Protein AF-A0A3G6YJL8-F1 (afdb_monomer)

Radius of gyration: 11.43 Å; Cα contacts (8 Å, |Δi|>4): 96; chains: 1; bounding box: 28×22×28 Å

pLDDT: mean 83.81, std 13.26, range [37.22, 94.0]

Sequence (78 aa):
MSTIKEVINDAGGVCAVAFSVQLSERSIYKWIEKNCLPRSEYTGESKYSNSIAQLCENFTEQEILEIGNPRKSKKYRA

Organism: Acinetobacter pittii (NCBI:txid48296)

Foldseek 3Di:
DDFLQNLQVQLVHLVNLCVQQVHDSVQSVVCRVLSADDVCVVVVVGQSLCSSCVSHPPDHSVRSNVRRPSVVVPPPDD

Structure (mmCIF, N/CA/C/O backbone):
data_AF-A0A3G6YJL8-F1
#
_entry.id   AF-A0A3G6YJL8-F1
#
loop_
_atom_site.group_PDB
_atom_site.id
_atom_site.type_symbol
_atom_site.label_atom_id
_atom_site.label_alt_id
_atom_site.label_comp_id
_atom_site.label_asym_id
_atom_site.label_entity_id
_atom_site.label_seq_id
_atom_site.pdbx_PDB_ins_code
_atom_site.Cartn_x
_atom_site.Cartn_y
_atom_site.Cartn_z
_atom_site.occupancy
_atom_site.B_iso_or_equiv
_atom_site.auth_seq_id
_atom_site.auth_comp_id
_atom_site.auth_asym_id
_atom_site.auth_atom_id
_atom_site.pdbx_PDB_model_num
ATOM 1 N N . MET A 1 1 ? 0.450 -3.418 17.883 1.00 59.50 1 MET A N 1
ATOM 2 C CA . MET A 1 1 ? 1.332 -2.809 16.867 1.00 59.50 1 MET A CA 1
ATOM 3 C C . MET A 1 1 ? 0.647 -3.013 15.542 1.00 59.50 1 MET A C 1
ATOM 5 O O . MET A 1 1 ? 0.383 -4.168 15.233 1.00 59.50 1 MET A O 1
ATOM 9 N N . SER A 1 2 ? 0.341 -1.936 14.826 1.00 78.00 2 SER A N 1
ATOM 10 C CA . SER A 1 2 ? -0.342 -2.036 13.541 1.00 78.00 2 SER A CA 1
ATOM 11 C C . SER A 1 2 ? 0.570 -2.679 12.492 1.00 78.00 2 SER A C 1
ATOM 13 O O . SER A 1 2 ? 1.780 -2.440 12.486 1.00 78.00 2 SER A O 1
ATOM 15 N N . THR A 1 3 ? 0.014 -3.520 11.629 1.00 88.12 3 THR A N 1
ATOM 16 C CA . THR A 1 3 ? 0.734 -4.232 10.560 1.00 88.12 3 THR A CA 1
ATOM 17 C C . THR A 1 3 ? 0.251 -3.795 9.182 1.00 88.12 3 THR A C 1
ATOM 19 O O . THR A 1 3 ? -0.871 -3.319 9.029 1.00 88.12 3 THR A O 1
ATOM 22 N N . ILE A 1 4 ? 1.065 -4.025 8.146 1.00 90.25 4 ILE A N 1
ATOM 23 C CA . ILE A 1 4 ? 0.671 -3.806 6.745 1.00 90.25 4 ILE A CA 1
ATOM 24 C C . ILE A 1 4 ? -0.614 -4.575 6.412 1.00 90.25 4 ILE A C 1
ATOM 26 O O . ILE A 1 4 ? -1.444 -4.092 5.650 1.00 90.25 4 ILE A O 1
ATOM 30 N N . LYS A 1 5 ? -0.821 -5.743 7.030 1.00 90.38 5 LYS A N 1
ATOM 31 C CA . LYS A 1 5 ? -2.052 -6.522 6.873 1.00 90.38 5 LYS A CA 1
ATOM 32 C C . LYS A 1 5 ? -3.291 -5.771 7.363 1.00 90.38 5 LYS A C 1
ATOM 34 O O . LYS A 1 5 ? -4.310 -5.815 6.686 1.00 90.38 5 LYS A O 1
ATOM 39 N N . GLU A 1 6 ? -3.214 -5.115 8.519 1.00 91.06 6 GLU A N 1
ATOM 40 C CA . GLU A 1 6 ? -4.334 -4.343 9.075 1.00 91.06 6 GLU A CA 1
ATOM 41 C C . GLU A 1 6 ? -4.620 -3.102 8.238 1.00 91.06 6 GLU A C 1
ATOM 43 O O . GLU A 1 6 ? -5.775 -2.868 7.905 1.00 91.06 6 GLU A O 1
ATOM 48 N N . VAL A 1 7 ? -3.574 -2.386 7.813 1.00 91.44 7 VAL A N 1
ATOM 49 C CA . VAL A 1 7 ? -3.699 -1.242 6.895 1.00 91.44 7 VAL A CA 1
ATOM 50 C C . VAL A 1 7 ? -4.411 -1.658 5.607 1.00 91.44 7 VAL A C 1
ATOM 52 O O . VAL A 1 7 ? -5.372 -1.026 5.191 1.00 91.44 7 VAL A O 1
ATOM 55 N N . ILE A 1 8 ? -3.976 -2.755 4.980 1.00 91.50 8 ILE A N 1
ATOM 56 C CA . ILE A 1 8 ? -4.587 -3.247 3.738 1.00 91.50 8 ILE A CA 1
ATOM 57 C C . ILE A 1 8 ? -6.034 -3.683 3.968 1.00 91.50 8 ILE A C 1
ATOM 59 O O . ILE A 1 8 ? -6.865 -3.503 3.086 1.00 91.50 8 ILE A O 1
ATOM 63 N N . ASN A 1 9 ? -6.344 -4.266 5.126 1.00 92.06 9 ASN A N 1
ATOM 64 C CA . ASN A 1 9 ? -7.709 -4.666 5.449 1.00 92.06 9 ASN A CA 1
ATOM 65 C C . ASN A 1 9 ? -8.630 -3.447 5.638 1.00 92.06 9 ASN A C 1
ATOM 67 O O . ASN A 1 9 ? -9.762 -3.482 5.167 1.00 92.06 9 ASN A O 1
ATOM 71 N N . ASP A 1 10 ? -8.131 -2.374 6.262 1.00 91.62 10 ASP A N 1
ATOM 72 C CA . ASP A 1 10 ? -8.832 -1.086 6.398 1.00 91.62 10 ASP A CA 1
ATOM 73 C C . ASP A 1 10 ? -9.035 -0.405 5.035 1.00 91.62 10 ASP A C 1
ATOM 75 O O . ASP A 1 10 ? -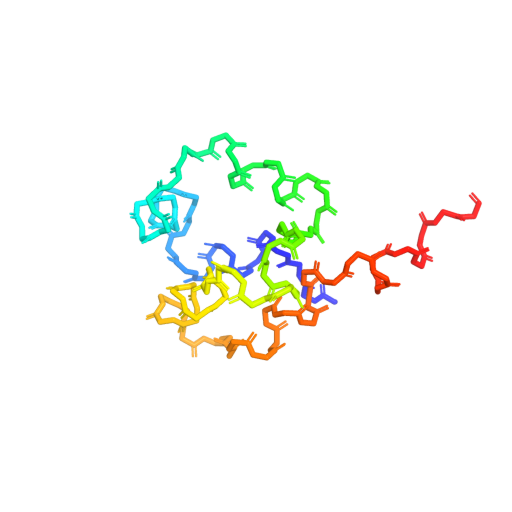10.116 0.090 4.748 1.00 91.62 10 ASP A O 1
ATOM 79 N N . ALA A 1 11 ? -8.048 -0.500 4.138 1.00 90.50 11 ALA A N 1
ATOM 80 C CA . ALA A 1 11 ? -8.103 0.013 2.764 1.00 90.50 11 ALA A CA 1
ATOM 81 C C . ALA A 1 11 ? -9.083 -0.729 1.821 1.00 90.50 11 ALA A C 1
ATOM 83 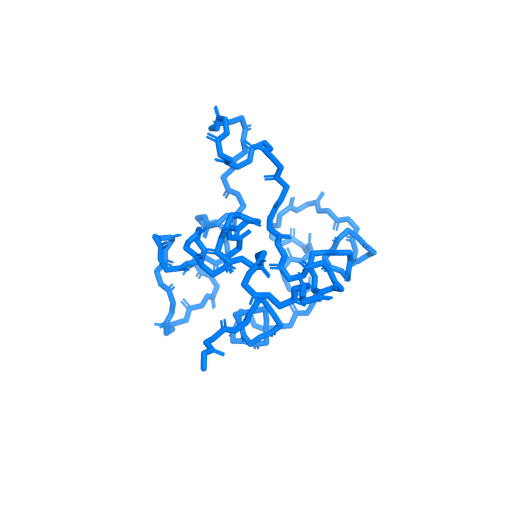O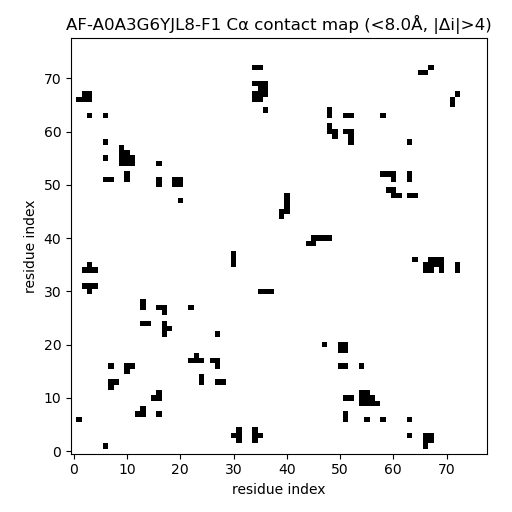 O . ALA A 1 11 ? -9.045 -0.528 0.606 1.00 90.50 11 ALA A O 1
ATOM 84 N N . GLY A 1 12 ? -9.916 -1.644 2.329 1.00 90.50 12 GLY A N 1
ATOM 85 C CA . GLY A 1 12 ? -10.834 -2.454 1.516 1.00 90.50 12 GLY A CA 1
ATOM 86 C C . GLY A 1 12 ? -10.248 -3.778 1.006 1.00 90.50 12 GLY A C 1
ATOM 87 O O . GLY A 1 12 ? -10.828 -4.429 0.134 1.00 90.50 12 GLY A O 1
ATOM 88 N N . GLY A 1 13 ? -9.110 -4.208 1.551 1.00 93.38 13 GLY A N 1
ATOM 89 C CA . GLY A 1 13 ? -8.495 -5.505 1.285 1.00 93.38 13 GLY A CA 1
ATOM 90 C C . GLY A 1 13 ? -7.478 -5.513 0.141 1.00 93.38 13 GLY A C 1
ATOM 91 O O . GLY A 1 13 ? -7.179 -4.511 -0.507 1.00 93.38 13 GLY A O 1
ATOM 92 N N . VAL A 1 14 ? -6.922 -6.701 -0.113 1.00 93.69 14 VAL A N 1
ATOM 93 C CA . VAL A 1 14 ? -5.816 -6.897 -1.066 1.00 93.69 14 VAL A CA 1
ATOM 94 C C . VAL A 1 14 ? -6.189 -6.472 -2.488 1.00 93.69 14 VAL A C 1
ATOM 96 O O . VAL A 1 14 ? -5.387 -5.806 -3.137 1.00 93.69 14 VAL A O 1
ATOM 99 N N . CYS A 1 15 ? -7.389 -6.818 -2.962 1.00 92.94 15 CYS A N 1
ATOM 100 C CA . CYS A 1 15 ? -7.835 -6.489 -4.318 1.00 92.94 15 CYS A CA 1
ATOM 101 C C . CYS A 1 15 ? -7.989 -4.975 -4.525 1.00 92.94 15 CYS A C 1
ATOM 103 O O . CYS A 1 15 ? -7.537 -4.451 -5.541 1.00 92.94 15 CYS A O 1
ATOM 105 N N . ALA A 1 16 ? -8.584 -4.267 -3.557 1.00 93.19 16 ALA A N 1
ATOM 106 C CA . ALA A 1 16 ? -8.786 -2.819 -3.629 1.00 93.19 16 ALA A CA 1
ATOM 107 C C . ALA A 1 16 ? -7.449 -2.069 -3.663 1.00 93.19 16 ALA A C 1
ATOM 109 O O . ALA A 1 16 ? -7.222 -1.223 -4.531 1.00 93.19 16 ALA A O 1
ATOM 110 N N . VAL A 1 17 ? -6.523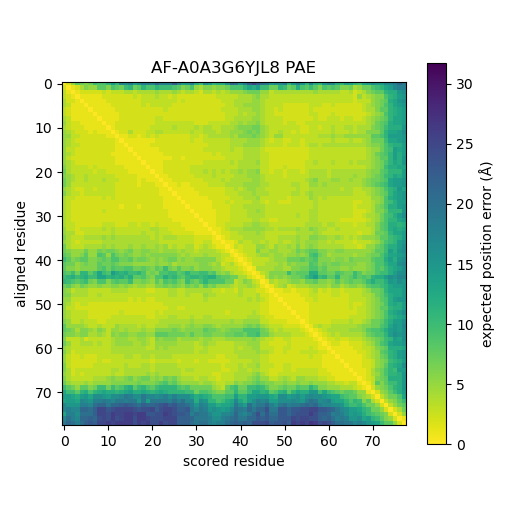 -2.455 -2.779 1.00 93.12 17 VAL A N 1
ATOM 111 C CA . VAL A 1 17 ? -5.174 -1.886 -2.763 1.00 93.12 17 VAL A CA 1
ATOM 112 C C . VAL A 1 17 ? -4.448 -2.191 -4.069 1.00 93.12 17 VAL A C 1
ATOM 114 O O . VAL A 1 17 ? -3.943 -1.268 -4.699 1.00 93.12 17 VAL A O 1
ATOM 117 N N . ALA A 1 18 ? -4.435 -3.452 -4.516 1.00 94.00 18 ALA A N 1
ATOM 118 C CA . ALA A 1 18 ? -3.786 -3.870 -5.760 1.00 94.00 18 ALA A CA 1
ATOM 119 C C . ALA A 1 18 ? -4.267 -3.054 -6.972 1.00 94.00 18 ALA A C 1
ATOM 121 O O . ALA A 1 18 ? -3.449 -2.606 -7.777 1.00 94.00 18 ALA A O 1
ATOM 122 N N . PHE A 1 19 ? -5.576 -2.805 -7.060 1.00 92.62 19 PHE A N 1
ATOM 123 C CA . PHE A 1 19 ? -6.173 -1.980 -8.105 1.00 92.62 19 PHE A CA 1
ATOM 124 C C . PHE A 1 19 ? -5.727 -0.512 -8.021 1.00 92.62 19 PHE A C 1
ATOM 126 O O . PHE A 1 19 ? -5.303 0.051 -9.028 1.00 92.62 19 PHE A O 1
ATOM 133 N N . SER A 1 20 ? -5.753 0.085 -6.824 1.00 91.25 20 SER A N 1
ATOM 134 C CA . SER A 1 20 ? -5.347 1.481 -6.595 1.00 91.25 20 SER A CA 1
ATOM 135 C C . SER A 1 20 ? -3.876 1.728 -6.941 1.00 91.25 20 SER A C 1
ATOM 137 O O . SER A 1 20 ? -3.546 2.667 -7.662 1.00 91.25 20 SER A O 1
ATOM 139 N N . VAL A 1 21 ? -2.984 0.828 -6.516 1.00 90.31 21 VAL A N 1
ATOM 140 C CA . VAL A 1 21 ? -1.542 0.944 -6.789 1.00 90.31 21 VAL A CA 1
ATOM 141 C C . VAL A 1 21 ? -1.116 0.369 -8.144 1.00 90.31 21 VAL A C 1
ATOM 143 O O . VAL A 1 21 ? 0.073 0.390 -8.461 1.00 90.31 21 VAL A O 1
ATOM 146 N N . GLN A 1 22 ? -2.062 -0.142 -8.943 1.00 90.25 22 GLN A N 1
ATOM 147 C CA . GLN A 1 22 ? -1.825 -0.783 -10.244 1.00 90.25 22 GLN A CA 1
ATOM 148 C C . GLN A 1 22 ? -0.781 -1.911 -10.187 1.00 90.25 22 GLN A C 1
ATOM 150 O O . GLN A 1 22 ? 0.046 -2.087 -11.085 1.00 90.25 22 GLN A O 1
ATOM 155 N N . LEU A 1 23 ? -0.809 -2.695 -9.110 1.00 90.94 23 LEU A N 1
ATOM 156 C CA . LEU A 1 23 ? 0.075 -3.837 -8.907 1.00 90.94 23 LEU A CA 1
ATOM 157 C C . LEU A 1 23 ? -0.720 -5.136 -8.868 1.00 90.94 23 LEU A C 1
ATOM 159 O O . LEU A 1 23 ? -1.911 -5.166 -8.588 1.00 90.94 23 LEU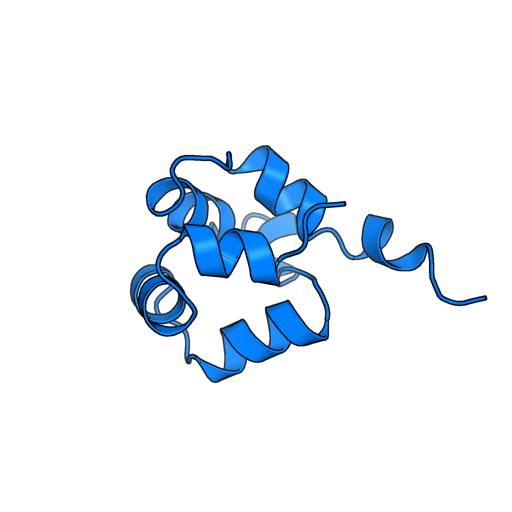 A O 1
ATOM 163 N N . SER A 1 24 ? -0.031 -6.251 -9.102 1.00 93.25 24 SER A N 1
ATOM 164 C CA . SER A 1 24 ? -0.633 -7.564 -8.873 1.00 93.25 24 SER A CA 1
ATOM 165 C C . SER A 1 24 ? -0.935 -7.776 -7.386 1.00 93.25 24 SER A C 1
ATOM 167 O O . SER A 1 24 ? -0.125 -7.406 -6.531 1.00 93.25 24 SER A O 1
ATOM 169 N N . GLU A 1 25 ? -2.020 -8.482 -7.071 1.00 93.69 25 GLU A N 1
ATOM 170 C CA . GLU A 1 25 ? -2.344 -8.92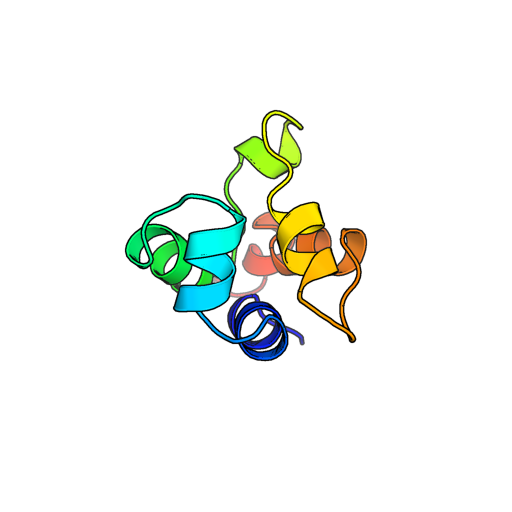0 -5.702 1.00 93.69 25 GLU A CA 1
ATOM 171 C C . GLU A 1 25 ? -1.169 -9.656 -5.043 1.00 93.69 25 GLU A C 1
ATOM 173 O O . GLU A 1 25 ? -0.887 -9.492 -3.859 1.00 93.69 25 GLU A O 1
ATOM 178 N N . ARG A 1 26 ? -0.394 -10.408 -5.835 1.00 92.94 26 ARG A N 1
ATOM 179 C CA . ARG A 1 26 ? 0.815 -11.102 -5.374 1.00 92.94 26 ARG A CA 1
ATOM 180 C C . ARG A 1 26 ? 1.883 -10.149 -4.830 1.00 92.94 26 ARG A C 1
ATOM 182 O O . ARG A 1 26 ? 2.623 -10.524 -3.920 1.00 92.94 26 ARG A O 1
ATOM 189 N N . SER A 1 27 ? 1.989 -8.937 -5.372 1.00 92.31 27 SER A N 1
ATOM 190 C CA . SER A 1 27 ? 2.881 -7.898 -4.843 1.00 92.31 27 SER A CA 1
ATOM 191 C C . SER A 1 27 ? 2.424 -7.446 -3.459 1.00 92.31 27 SER A C 1
ATOM 193 O O . SER A 1 27 ? 3.246 -7.359 -2.552 1.00 92.31 27 SER A O 1
ATOM 195 N N . ILE A 1 28 ? 1.117 -7.253 -3.280 1.00 92.44 28 ILE A N 1
ATOM 196 C CA . ILE A 1 28 ? 0.517 -6.875 -1.997 1.00 92.44 28 ILE A CA 1
ATOM 197 C C . ILE A 1 28 ? 0.700 -7.987 -0.958 1.00 92.44 28 ILE A C 1
ATOM 199 O O . ILE A 1 28 ? 1.132 -7.721 0.161 1.00 92.44 28 ILE A O 1
ATOM 203 N N . TYR A 1 29 ? 0.489 -9.251 -1.336 1.00 92.56 29 TYR A N 1
ATOM 204 C CA . TYR A 1 29 ? 0.781 -10.385 -0.455 1.00 92.56 29 TYR A CA 1
ATOM 205 C C . TYR A 1 29 ? 2.248 -10.424 -0.019 1.00 92.56 29 TYR A C 1
ATOM 207 O O . TYR A 1 29 ? 2.517 -10.668 1.153 1.00 92.56 29 TYR A O 1
ATOM 215 N N . LYS A 1 30 ? 3.205 -10.098 -0.901 1.00 91.38 30 LYS A N 1
ATOM 216 C CA . LYS A 1 30 ? 4.620 -9.972 -0.503 1.00 91.38 30 LYS A CA 1
ATOM 217 C C . LYS A 1 30 ? 4.845 -8.855 0.517 1.00 91.38 30 LYS A C 1
ATOM 219 O O . LYS A 1 30 ? 5.710 -9.008 1.378 1.00 91.38 30 LYS A O 1
ATOM 224 N N . TRP A 1 31 ? 4.122 -7.739 0.414 1.00 91.12 31 TRP A N 1
ATOM 225 C CA . TRP A 1 31 ? 4.204 -6.654 1.398 1.00 91.12 31 TRP A CA 1
ATOM 226 C C . TRP A 1 31 ? 3.658 -7.098 2.751 1.00 91.12 31 TRP A C 1
ATOM 228 O O . TRP A 1 31 ? 4.277 -6.821 3.773 1.00 91.12 31 TRP A O 1
ATOM 238 N N . ILE A 1 32 ? 2.557 -7.856 2.752 1.00 90.06 32 ILE A N 1
ATOM 239 C CA . ILE A 1 32 ? 1.971 -8.460 3.95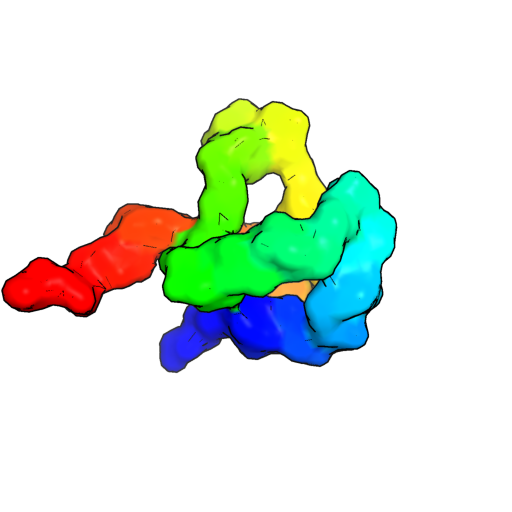5 1.00 90.06 32 ILE A CA 1
ATOM 240 C C . ILE A 1 32 ? 2.939 -9.466 4.588 1.00 90.06 32 ILE A C 1
ATOM 242 O O . ILE A 1 32 ? 3.229 -9.362 5.775 1.00 90.06 32 ILE A O 1
ATOM 246 N N . GLU A 1 33 ? 3.472 -10.411 3.807 1.00 88.94 33 GLU A N 1
ATOM 247 C CA . GLU A 1 33 ? 4.398 -11.448 4.289 1.00 88.94 33 GLU A CA 1
ATOM 248 C C . GLU A 1 33 ? 5.665 -10.854 4.902 1.00 88.94 33 GLU A C 1
ATOM 250 O O . GLU A 1 33 ? 6.148 -11.316 5.934 1.00 88.94 33 GLU A O 1
ATOM 255 N N . LYS A 1 34 ? 6.218 -9.820 4.265 1.00 86.31 34 LYS A N 1
ATOM 256 C CA . LYS A 1 34 ? 7.414 -9.130 4.759 1.00 86.31 34 LYS A CA 1
ATOM 257 C C . LYS A 1 34 ? 7.097 -8.043 5.781 1.00 86.31 34 LYS A C 1
ATOM 259 O O . LYS A 1 34 ? 8.027 -7.470 6.350 1.00 86.31 34 LYS A O 1
ATOM 264 N N . ASN A 1 35 ? 5.810 -7.764 5.986 1.00 87.12 35 ASN A N 1
ATOM 265 C CA . ASN A 1 35 ? 5.287 -6.635 6.740 1.00 87.12 35 ASN A CA 1
ATOM 266 C C . ASN A 1 35 ? 6.033 -5.329 6.402 1.00 87.12 35 ASN A C 1
ATOM 268 O O . ASN A 1 35 ? 6.476 -4.606 7.293 1.00 87.12 35 ASN A O 1
ATOM 272 N N . CYS A 1 36 ? 6.281 -5.091 5.108 1.00 86.88 36 CYS A N 1
ATOM 273 C CA . CYS A 1 36 ? 7.036 -3.934 4.645 1.00 86.88 36 CYS A CA 1
ATOM 274 C C . CYS A 1 36 ? 6.634 -3.458 3.247 1.00 86.88 36 CYS A C 1
ATOM 276 O O . CYS A 1 36 ? 6.223 -4.246 2.393 1.00 86.88 36 CYS A O 1
ATOM 278 N N . LEU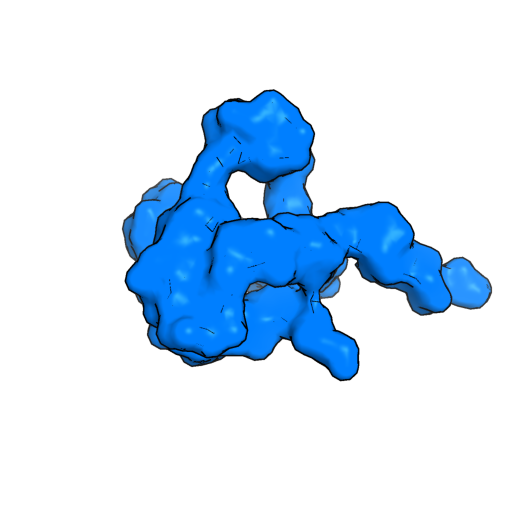 A 1 37 ? 6.808 -2.156 3.018 1.00 87.00 37 LEU A N 1
ATOM 279 C CA . LEU A 1 37 ? 6.594 -1.514 1.723 1.00 87.00 37 LEU A CA 1
ATOM 280 C C . LEU A 1 37 ? 7.841 -1.625 0.828 1.00 87.00 37 LEU A C 1
ATOM 282 O O . LEU A 1 37 ? 8.960 -1.829 1.320 1.00 87.00 37 LEU A O 1
ATOM 286 N N . PRO A 1 38 ? 7.678 -1.518 -0.503 1.00 85.56 38 PRO A N 1
ATOM 287 C CA . PRO A 1 38 ? 8.796 -1.563 -1.434 1.00 85.56 38 PRO A CA 1
ATOM 288 C C . PRO A 1 38 ? 9.741 -0.378 -1.217 1.00 85.56 38 PRO A C 1
ATOM 290 O O . PRO A 1 38 ? 9.332 0.718 -0.843 1.00 85.56 38 PRO A O 1
ATOM 293 N N . ARG A 1 39 ? 11.036 -0.590 -1.489 1.00 78.31 39 ARG A N 1
ATOM 294 C CA . ARG A 1 39 ? 12.069 0.439 -1.276 1.00 78.31 39 ARG A CA 1
ATOM 295 C C . ARG A 1 39 ? 11.823 1.725 -2.070 1.00 78.31 39 ARG A C 1
ATOM 297 O O . ARG A 1 39 ? 12.226 2.780 -1.597 1.00 78.31 39 ARG A O 1
ATOM 304 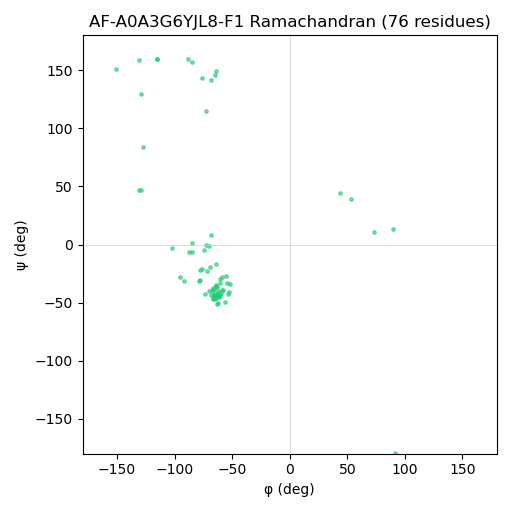N N . SER A 1 40 ? 11.147 1.602 -3.210 1.00 82.06 40 SER A N 1
ATOM 305 C CA . SER A 1 40 ? 10.731 2.694 -4.094 1.00 82.06 40 SER A CA 1
ATOM 306 C C . SER A 1 40 ? 9.892 3.759 -3.383 1.00 82.06 40 SER A C 1
ATOM 308 O O . SER A 1 40 ? 9.933 4.928 -3.750 1.00 82.06 40 SER A O 1
ATOM 310 N N . GLU A 1 41 ? 9.180 3.370 -2.323 1.00 81.12 41 GLU A N 1
ATOM 311 C CA . GLU A 1 41 ? 8.426 4.306 -1.493 1.00 81.12 41 GLU A CA 1
ATOM 312 C C . GLU A 1 41 ? 9.337 5.210 -0.660 1.00 81.12 41 GLU A C 1
ATOM 314 O O . GLU A 1 41 ? 9.120 6.408 -0.524 1.00 81.12 41 GLU A O 1
ATOM 319 N N . TYR A 1 42 ? 10.415 4.634 -0.126 1.00 77.44 42 TYR A N 1
ATOM 320 C CA . TYR A 1 42 ? 11.378 5.357 0.702 1.00 77.44 42 TYR A CA 1
ATOM 321 C C . TYR A 1 42 ? 12.334 6.213 -0.130 1.00 77.44 42 TYR A C 1
ATOM 323 O O . TYR A 1 42 ? 12.926 7.151 0.398 1.00 77.44 42 TYR A O 1
ATOM 331 N N . THR A 1 43 ? 12.504 5.890 -1.413 1.00 77.00 43 THR A N 1
ATOM 332 C CA . THR A 1 43 ? 13.259 6.706 -2.372 1.00 77.00 43 THR A CA 1
ATOM 333 C C . THR A 1 43 ? 12.395 7.775 -3.046 1.00 77.00 43 THR A C 1
ATOM 335 O O . THR A 1 43 ? 12.943 8.623 -3.744 1.00 77.00 43 THR A O 1
ATOM 338 N N . GLY A 1 44 ? 11.074 7.781 -2.815 1.00 75.25 44 GLY A N 1
ATOM 339 C CA . GLY A 1 44 ? 10.135 8.739 -3.411 1.00 75.25 44 GLY A CA 1
ATOM 340 C C . GLY A 1 44 ? 9.845 8.497 -4.896 1.00 75.25 44 GLY A C 1
ATOM 341 O O . GLY A 1 44 ? 9.233 9.339 -5.549 1.00 75.25 44 GLY A O 1
ATOM 342 N N . GLU A 1 45 ? 10.278 7.356 -5.435 1.00 77.88 45 GLU A N 1
ATOM 343 C CA . GLU A 1 45 ? 9.997 6.928 -6.811 1.00 77.88 45 GLU A CA 1
ATOM 344 C C . GLU A 1 45 ? 8.562 6.407 -6.959 1.00 77.88 45 GLU A C 1
ATOM 346 O O . GLU A 1 45 ? 8.016 6.346 -8.058 1.00 77.88 45 GLU A O 1
ATOM 351 N N . SER A 1 46 ? 7.944 6.009 -5.849 1.00 80.88 46 SER A N 1
ATOM 352 C CA . SER A 1 46 ? 6.556 5.561 -5.777 1.00 80.88 46 SER A CA 1
ATOM 353 C C . SER A 1 46 ? 5.826 6.282 -4.643 1.00 80.88 46 SER A C 1
ATOM 355 O O . SER A 1 46 ? 6.461 6.852 -3.755 1.00 80.88 46 SER A O 1
ATOM 357 N N . LYS A 1 47 ? 4.490 6.316 -4.732 1.00 85.50 47 LYS A N 1
ATOM 358 C CA . LYS A 1 47 ? 3.589 6.911 -3.728 1.00 85.50 47 LYS A CA 1
ATOM 359 C C . LYS A 1 47 ? 2.448 5.948 -3.375 1.00 85.50 47 LYS A C 1
ATOM 361 O O . LYS A 1 47 ? 1.270 6.321 -3.392 1.00 85.50 47 LYS A O 1
ATOM 366 N N . TYR A 1 48 ? 2.771 4.682 -3.122 1.00 87.94 48 TYR A N 1
ATOM 367 C CA . TYR A 1 48 ? 1.771 3.668 -2.781 1.00 87.94 48 TYR A CA 1
ATOM 368 C C . TYR A 1 48 ? 1.112 3.962 -1.428 1.00 87.94 48 TYR A C 1
ATOM 370 O O . TYR A 1 48 ? -0.096 3.822 -1.303 1.00 87.94 48 TYR A O 1
ATOM 378 N N . SER A 1 49 ? 1.863 4.467 -0.454 1.00 88.38 49 SER A N 1
ATOM 379 C CA . SER A 1 49 ? 1.434 4.881 0.877 1.00 88.38 49 SER A CA 1
ATOM 380 C C . SER A 1 49 ? 0.376 5.966 0.804 1.00 88.38 49 SER A C 1
ATOM 382 O O . SER A 1 49 ? -0.596 5.906 1.545 1.00 88.38 49 SER A O 1
ATOM 384 N N . ASN A 1 50 ? 0.518 6.908 -0.130 1.00 90.19 50 ASN A N 1
ATOM 385 C CA . ASN A 1 50 ? -0.492 7.926 -0.397 1.00 90.19 50 ASN A CA 1
ATOM 386 C C . ASN A 1 50 ? -1.774 7.302 -0.973 1.00 90.19 50 ASN A C 1
ATOM 388 O O . ASN A 1 50 ? -2.864 7.557 -0.475 1.00 90.19 50 ASN A O 1
ATOM 392 N N . SER A 1 51 ? -1.632 6.415 -1.962 1.00 91.00 51 SER A N 1
ATOM 393 C CA . SER A 1 51 ? -2.768 5.733 -2.604 1.00 91.00 51 SER A CA 1
ATOM 394 C C . SER A 1 51 ? -3.526 4.823 -1.627 1.00 91.00 51 SER A C 1
ATOM 396 O O . SER A 1 51 ? -4.744 4.709 -1.698 1.00 91.00 51 SER A O 1
ATOM 398 N N . ILE A 1 52 ? -2.811 4.186 -0.695 1.00 90.69 52 ILE A N 1
ATOM 399 C CA . ILE A 1 52 ? -3.389 3.372 0.381 1.00 90.69 52 ILE A CA 1
ATOM 400 C C . ILE A 1 52 ? -4.038 4.273 1.436 1.00 90.69 52 ILE A C 1
ATOM 402 O O . ILE A 1 52 ? -5.154 3.989 1.848 1.00 90.69 52 ILE A O 1
ATOM 406 N N . ALA A 1 53 ? -3.399 5.382 1.825 1.00 91.56 53 ALA A N 1
ATOM 407 C CA . ALA A 1 53 ? -3.971 6.350 2.766 1.00 91.56 53 ALA A CA 1
ATOM 408 C C . ALA A 1 53 ? -5.277 6.970 2.257 1.00 91.56 53 ALA A C 1
ATOM 410 O O . ALA A 1 53 ? -6.128 7.330 3.053 1.00 91.56 53 ALA A O 1
ATOM 411 N N . GLN A 1 54 ? -5.444 7.098 0.938 1.00 91.06 54 GLN A N 1
ATOM 412 C CA . GLN A 1 54 ? -6.701 7.554 0.339 1.00 91.06 54 GLN A CA 1
ATOM 413 C C . GLN A 1 54 ? -7.829 6.519 0.426 1.00 91.06 54 GLN A C 1
ATOM 415 O O . GLN A 1 54 ? -8.995 6.890 0.315 1.00 91.06 54 GLN A O 1
ATOM 420 N N . LEU A 1 55 ? -7.492 5.236 0.575 1.00 89.81 55 LEU A N 1
ATOM 421 C CA . LEU A 1 55 ? -8.462 4.155 0.753 1.00 89.81 55 LEU A CA 1
ATOM 422 C C . LEU A 1 55 ? -8.757 3.879 2.228 1.00 89.81 55 LEU A C 1
ATOM 424 O O . LEU A 1 55 ? -9.852 3.434 2.554 1.00 89.81 55 LEU A O 1
ATOM 428 N N . CYS A 1 56 ? -7.774 4.092 3.101 1.00 89.31 56 CYS A N 1
ATOM 429 C CA . CYS A 1 56 ? -7.942 3.982 4.540 1.00 89.31 56 CYS A CA 1
ATOM 430 C C . CYS A 1 56 ? -8.688 5.198 5.093 1.00 89.31 56 CYS A C 1
ATOM 432 O O . CYS A 1 56 ? -8.436 6.332 4.697 1.00 89.31 56 CYS A O 1
ATOM 434 N N . GLU A 1 57 ? -9.533 4.975 6.094 1.00 84.12 57 GLU A N 1
ATOM 435 C CA . GLU A 1 57 ? -10.109 6.069 6.888 1.00 84.12 57 GLU A CA 1
ATOM 436 C C . GLU A 1 57 ? -9.300 6.306 8.170 1.00 84.12 57 GLU A C 1
ATOM 438 O O . GLU A 1 57 ? -9.228 7.428 8.670 1.00 84.12 57 GLU A O 1
ATOM 443 N N . ASN A 1 58 ? -8.651 5.255 8.685 1.00 87.19 58 ASN A N 1
ATOM 444 C CA . ASN A 1 58 ? -7.997 5.262 9.995 1.00 87.19 58 ASN A CA 1
ATOM 445 C C . ASN A 1 58 ? -6.471 5.405 9.936 1.00 87.19 58 ASN A C 1
ATOM 447 O O . ASN A 1 58 ? -5.830 5.447 10.985 1.00 87.19 58 ASN A O 1
ATOM 451 N N . PHE A 1 59 ? -5.881 5.445 8.738 1.00 88.44 59 PHE A N 1
ATOM 452 C CA . PHE A 1 59 ? -4.430 5.463 8.561 1.00 88.44 59 PHE A CA 1
ATOM 453 C C . PHE A 1 59 ? -3.985 6.585 7.633 1.00 88.44 59 PHE A C 1
ATOM 455 O O . PHE A 1 59 ? -4.449 6.715 6.502 1.00 88.44 59 PHE A O 1
ATOM 462 N N . THR A 1 60 ? -3.006 7.355 8.094 1.00 90.19 60 THR A N 1
ATOM 463 C CA . THR A 1 60 ? -2.344 8.389 7.297 1.00 90.19 60 THR A CA 1
ATOM 464 C C . THR A 1 60 ? -1.149 7.834 6.521 1.00 90.19 60 THR A C 1
ATOM 466 O O . THR A 1 60 ? -0.547 6.825 6.891 1.00 90.19 60 THR A O 1
ATOM 469 N N . GLU A 1 61 ? -0.732 8.532 5.460 1.00 88.94 61 GLU A N 1
ATOM 470 C CA . GLU A 1 61 ? 0.447 8.159 4.660 1.00 88.94 61 GLU A CA 1
ATOM 471 C C . GLU A 1 61 ? 1.703 7.951 5.526 1.00 88.94 61 GLU A C 1
ATOM 473 O O . GLU A 1 61 ? 2.463 7.002 5.319 1.00 88.94 61 GLU A O 1
ATOM 478 N N . GLN A 1 62 ? 1.906 8.819 6.520 1.00 87.12 62 GLN A N 1
ATOM 479 C CA . GLN A 1 62 ? 3.049 8.751 7.429 1.00 87.12 62 GLN A CA 1
ATOM 480 C C . GLN A 1 62 ? 3.001 7.492 8.298 1.00 87.12 62 GLN A C 1
ATOM 482 O O . GLN A 1 62 ? 4.008 6.795 8.413 1.00 87.12 62 GLN A O 1
ATOM 487 N N . GLU A 1 63 ? 1.838 7.154 8.856 1.00 88.44 63 GLU A N 1
ATOM 488 C CA . GLU A 1 63 ? 1.658 5.930 9.644 1.00 88.44 63 GLU A CA 1
ATOM 489 C C . GLU A 1 63 ? 1.897 4.682 8.798 1.00 88.44 63 GLU A C 1
ATOM 491 O O . GLU A 1 63 ? 2.585 3.760 9.233 1.00 88.44 63 GLU A O 1
ATOM 496 N N . ILE A 1 64 ? 1.409 4.671 7.559 1.00 89.06 64 ILE A N 1
ATOM 497 C CA . ILE A 1 64 ? 1.608 3.563 6.620 1.00 89.06 64 ILE A CA 1
ATOM 498 C C . ILE A 1 64 ? 3.100 3.386 6.299 1.00 89.06 64 ILE A C 1
ATOM 500 O O . ILE A 1 64 ? 3.612 2.262 6.322 1.00 89.06 64 ILE A O 1
ATOM 504 N N . LEU A 1 65 ? 3.827 4.486 6.075 1.00 87.38 65 LEU A N 1
ATOM 505 C CA . LEU A 1 65 ? 5.281 4.477 5.880 1.00 87.38 65 LEU A CA 1
ATOM 506 C C . LEU A 1 65 ? 6.035 3.966 7.108 1.00 87.38 65 LEU A C 1
ATOM 508 O O . LEU A 1 65 ? 7.017 3.228 6.962 1.00 87.38 65 LEU A O 1
ATOM 512 N N . GLU A 1 66 ? 5.593 4.351 8.308 1.00 86.81 66 GLU A N 1
ATOM 513 C CA . GLU A 1 66 ? 6.174 3.893 9.566 1.00 86.81 66 GLU A CA 1
ATOM 514 C C . GLU A 1 66 ? 5.949 2.396 9.797 1.00 86.81 66 GLU A C 1
ATOM 516 O O . GLU A 1 66 ? 6.895 1.691 10.163 1.00 86.81 66 GLU A O 1
ATOM 521 N N . ILE A 1 67 ? 4.723 1.917 9.569 1.00 87.19 67 ILE A N 1
ATOM 522 C CA . ILE A 1 67 ? 4.326 0.509 9.695 1.00 87.19 67 ILE A CA 1
ATOM 523 C C . ILE A 1 67 ? 5.092 -0.343 8.678 1.00 87.19 67 ILE A C 1
ATOM 525 O O . ILE A 1 67 ? 5.625 -1.396 9.023 1.00 87.19 67 ILE A O 1
ATOM 529 N N . GLY A 1 68 ? 5.208 0.140 7.440 1.00 84.81 68 GLY A N 1
ATOM 530 C CA . GLY A 1 68 ? 5.916 -0.538 6.360 1.00 84.81 68 GLY A CA 1
ATOM 531 C C . GLY A 1 68 ? 7.440 -0.504 6.460 1.00 84.81 68 GLY A C 1
ATOM 532 O O . GLY A 1 68 ? 8.104 -1.114 5.618 1.00 84.81 68 GLY A O 1
ATOM 533 N N . ASN A 1 69 ? 8.018 0.206 7.436 1.00 82.75 69 ASN A N 1
ATOM 534 C CA . ASN A 1 69 ? 9.456 0.451 7.477 1.00 82.75 69 ASN A CA 1
ATOM 535 C C . ASN A 1 69 ? 10.230 -0.821 7.870 1.00 82.75 69 ASN A C 1
ATOM 537 O O . ASN A 1 69 ? 10.177 -1.246 9.032 1.00 82.75 69 ASN A O 1
ATOM 541 N N . PRO A 1 70 ? 11.058 -1.391 6.970 1.00 70.94 70 PRO A N 1
ATOM 542 C CA . PRO A 1 70 ? 11.806 -2.615 7.253 1.00 70.94 70 PRO A CA 1
ATOM 543 C C . PRO A 1 70 ? 12.838 -2.450 8.383 1.00 70.94 70 PRO A C 1
ATOM 545 O O . PRO A 1 70 ? 13.317 -3.436 8.942 1.00 70.94 70 PRO A O 1
ATOM 548 N N . ARG A 1 71 ? 13.204 -1.211 8.752 1.00 66.31 71 ARG A N 1
ATOM 549 C CA . ARG A 1 71 ? 14.076 -0.941 9.908 1.00 66.31 71 ARG A CA 1
ATOM 550 C C . ARG A 1 71 ? 13.324 -1.050 11.239 1.00 66.31 71 ARG A C 1
ATOM 552 O O . ARG A 1 71 ? 13.941 -1.459 12.218 1.00 66.31 71 ARG A O 1
ATOM 559 N N . LYS A 1 72 ? 12.014 -0.755 11.276 1.00 59.03 72 LYS A N 1
ATOM 560 C CA . LYS A 1 72 ? 11.155 -1.012 12.450 1.00 59.03 72 LYS A CA 1
ATOM 561 C C . LYS A 1 72 ? 10.737 -2.489 12.529 1.00 59.03 72 LYS A C 1
ATOM 563 O O . LYS A 1 72 ? 10.654 -3.018 13.635 1.00 59.03 72 LYS A O 1
ATOM 568 N N . SER A 1 73 ? 10.584 -3.191 11.398 1.00 53.12 73 SER A N 1
ATOM 569 C CA . SER A 1 73 ? 10.243 -4.629 11.397 1.00 53.12 73 SER A CA 1
ATOM 570 C C . SER A 1 73 ? 11.373 -5.543 11.903 1.00 53.12 73 SER A C 1
ATOM 572 O O . SER A 1 73 ? 11.124 -6.659 12.356 1.00 53.12 73 SER A O 1
ATOM 574 N N . LYS A 1 74 ? 12.625 -5.058 11.911 1.00 50.12 74 LYS A N 1
ATOM 575 C CA . LYS A 1 74 ? 13.820 -5.818 12.322 1.00 50.12 74 LYS A CA 1
ATOM 576 C C . LYS A 1 74 ? 13.948 -6.081 13.830 1.00 50.12 74 LYS A C 1
ATOM 578 O O . LYS A 1 74 ? 14.902 -6.739 14.234 1.00 50.12 74 LYS A O 1
ATOM 583 N N . LYS A 1 75 ? 13.008 -5.621 14.667 1.00 44.22 75 LYS A N 1
ATOM 584 C CA . LYS A 1 75 ? 13.035 -5.873 16.121 1.00 44.22 75 LYS A CA 1
ATOM 585 C C . LYS A 1 75 ? 12.751 -7.330 16.537 1.00 44.22 75 LYS A C 1
ATOM 587 O O . LYS A 1 75 ? 12.838 -7.618 17.722 1.00 44.22 75 LYS A O 1
ATOM 592 N N . TYR A 1 76 ? 12.475 -8.246 15.602 1.00 48.91 76 TYR A N 1
ATOM 593 C CA . TYR A 1 76 ? 12.136 -9.647 15.911 1.00 48.91 76 TYR A CA 1
ATOM 594 C C . TYR A 1 76 ? 12.950 -10.684 15.122 1.00 48.91 76 TYR A C 1
ATOM 596 O O . TYR A 1 76 ? 12.412 -11.653 14.593 1.00 48.91 76 TYR A O 1
ATOM 604 N N . ARG A 1 77 ? 14.268 -10.504 15.053 1.00 37.44 77 ARG A N 1
ATOM 605 C CA . ARG A 1 77 ? 15.193 -11.623 14.825 1.00 37.44 77 ARG A CA 1
ATOM 606 C C . ARG A 1 77 ? 16.253 -11.586 15.922 1.00 37.44 77 ARG A C 1
ATOM 608 O O . ARG A 1 77 ? 17.278 -10.928 15.763 1.00 37.44 77 ARG A O 1
ATOM 615 N N . ALA A 1 78 ? 15.889 -12.187 17.055 1.00 37.22 78 ALA A N 1
ATOM 616 C CA . ALA A 1 78 ? 16.840 -12.716 18.026 1.00 37.22 78 ALA A CA 1
ATOM 617 C C . ALA A 1 78 ? 17.596 -13.896 17.399 1.00 37.22 78 ALA A C 1
ATOM 619 O O . ALA A 1 78 ? 16.991 -14.567 16.526 1.00 37.22 78 ALA A O 1
#

Nearest PDB structures (foldseek):
  3bd1-assembly1_A-1  TM=7.520E-01  e=2.357E-01  Xylella fastidiosa subsp. sandyi Ann-1
  5w8y-assembly1_A  TM=6.264E-01  e=1.643E-01  Xylella fastidiosa subsp. sandyi Ann-1
  6on0-assembly1_B  TM=6.876E-01  e=9.990E-01  Ravinvirus N15

Solvent-accessible surface area (backbone atoms only — not comparable to full-atom values): 4363 Å² total; per-residue (Å²): 132,80,45,40,56,55,54,35,51,58,24,64,25,59,66,47,44,17,61,69,63,73,45,57,51,68,58,50,50,51,24,41,77,68,31,23,60,64,68,46,49,81,70,64,80,40,62,52,41,52,53,44,25,74,48,22,90,89,44,49,38,66,56,46,50,57,42,18,27,63,79,66,60,58,80,77,71,129

Secondary structure (DSSP, 8-state):
---HHHHHHHTTHHHHHHHHTT--HHHHHHHHHHT---HHHHTTS--HHHHHHTT-SS--HHHHHHHT-HHHHGGG--

Mean predicted aligned error: 5.62 Å